Protein AF-A0A8T5S1M2-F1 (afdb_monomer)

Structure (mmCIF, N/CA/C/O backbone):
data_AF-A0A8T5S1M2-F1
#
_entry.id   AF-A0A8T5S1M2-F1
#
loop_
_atom_site.group_PDB
_atom_site.id
_atom_site.type_symbol
_atom_site.label_atom_id
_atom_site.label_alt_id
_atom_site.label_comp_id
_atom_site.label_asym_id
_atom_site.label_entity_id
_atom_site.label_seq_id
_atom_site.pdbx_PDB_ins_code
_atom_site.Cartn_x
_atom_site.Cartn_y
_atom_site.Cartn_z
_atom_site.occupancy
_atom_site.B_iso_or_equiv
_atom_site.auth_seq_id
_atom_site.auth_comp_id
_atom_site.auth_asym_id
_atom_site.auth_atom_id
_atom_site.pdbx_PDB_model_num
ATOM 1 N N . MET A 1 1 ? 18.682 -3.026 -27.001 1.00 58.00 1 MET A N 1
ATOM 2 C CA . MET A 1 1 ? 18.441 -1.895 -26.076 1.00 58.00 1 MET A CA 1
ATOM 3 C C . MET A 1 1 ? 16.951 -1.744 -25.766 1.00 58.00 1 MET A C 1
ATOM 5 O O . MET A 1 1 ? 16.574 -2.068 -24.651 1.00 58.00 1 MET A O 1
ATOM 9 N N . LYS A 1 2 ? 16.099 -1.459 -26.763 1.00 61.47 2 LYS A N 1
ATOM 10 C CA . LYS A 1 2 ? 14.628 -1.307 -26.649 1.00 61.47 2 LYS A CA 1
ATOM 11 C C . LYS A 1 2 ? 13.895 -2.387 -25.824 1.00 61.47 2 LYS A C 1
ATOM 13 O O . LYS A 1 2 ? 13.108 -2.088 -24.935 1.00 61.47 2 LYS A O 1
ATOM 18 N N . ARG A 1 3 ? 14.213 -3.672 -26.053 1.00 65.25 3 ARG A N 1
ATOM 19 C CA . ARG A 1 3 ? 13.602 -4.808 -25.326 1.00 65.25 3 ARG A CA 1
ATOM 20 C C . ARG A 1 3 ? 13.943 -4.832 -23.828 1.00 65.25 3 ARG A C 1
ATOM 22 O O . ARG A 1 3 ? 13.109 -5.239 -23.032 1.00 65.25 3 ARG A O 1
ATOM 29 N N . LYS A 1 4 ? 15.149 -4.397 -23.441 1.00 69.75 4 LYS A N 1
ATOM 30 C CA . LYS A 1 4 ? 15.598 -4.392 -22.036 1.00 69.75 4 LYS A CA 1
ATOM 31 C C . LYS A 1 4 ? 14.865 -3.316 -21.234 1.00 69.75 4 LYS A C 1
ATOM 33 O O . LYS A 1 4 ? 14.499 -3.558 -20.090 1.00 69.75 4 LYS A O 1
ATOM 38 N N . THR A 1 5 ? 14.586 -2.173 -21.853 1.00 68.38 5 THR A N 1
ATOM 39 C CA . THR A 1 5 ? 13.802 -1.117 -21.212 1.00 68.38 5 THR A CA 1
ATOM 40 C C . THR A 1 5 ? 12.328 -1.466 -21.119 1.00 68.38 5 THR A C 1
ATOM 42 O O . THR A 1 5 ? 11.741 -1.258 -20.065 1.00 68.38 5 THR A O 1
ATOM 45 N N . ALA A 1 6 ? 11.733 -2.055 -22.158 1.00 70.44 6 ALA A N 1
ATOM 46 C CA . ALA A 1 6 ? 10.343 -2.506 -22.083 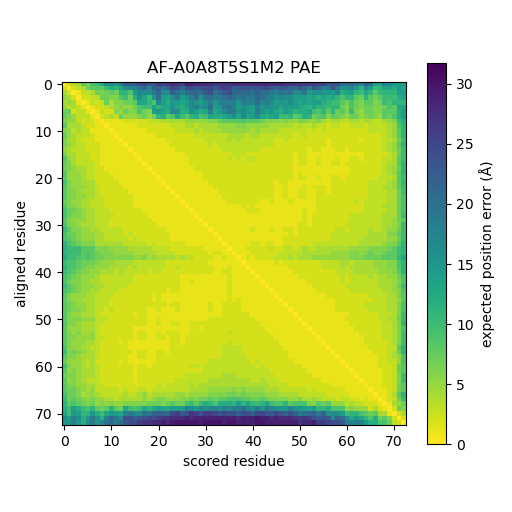1.00 70.44 6 ALA A CA 1
ATOM 47 C C . ALA A 1 6 ? 10.123 -3.505 -20.927 1.00 70.44 6 ALA A C 1
ATOM 49 O O . ALA A 1 6 ? 9.141 -3.396 -20.197 1.00 70.44 6 ALA A O 1
ATOM 50 N N . VAL A 1 7 ? 11.071 -4.428 -20.715 1.00 71.62 7 VAL A N 1
ATOM 51 C CA . VAL A 1 7 ? 11.056 -5.361 -19.572 1.00 71.62 7 VAL A CA 1
ATOM 52 C C . VAL A 1 7 ? 11.170 -4.610 -18.239 1.00 71.62 7 VAL A C 1
ATOM 54 O O . VAL A 1 7 ? 10.372 -4.847 -17.341 1.00 71.62 7 VAL A O 1
ATOM 57 N N . ASN A 1 8 ? 12.080 -3.640 -18.134 1.00 83.31 8 ASN A N 1
ATOM 58 C CA . ASN A 1 8 ? 12.269 -2.830 -16.925 1.00 83.31 8 ASN A CA 1
ATOM 59 C C . ASN A 1 8 ? 11.033 -1.965 -16.587 1.00 83.31 8 ASN A C 1
ATOM 61 O O . ASN A 1 8 ? 10.622 -1.865 -15.432 1.00 83.31 8 ASN A O 1
ATOM 65 N N . ALA A 1 9 ? 10.399 -1.363 -17.596 1.00 85.06 9 ALA A N 1
ATOM 66 C CA . ALA A 1 9 ? 9.162 -0.607 -17.427 1.00 85.06 9 ALA A CA 1
ATOM 67 C C . ALA A 1 9 ? 8.018 -1.512 -16.952 1.00 85.06 9 ALA A C 1
ATOM 69 O O . ALA A 1 9 ? 7.322 -1.157 -16.003 1.00 85.06 9 ALA A O 1
ATOM 70 N N . LEU A 1 10 ? 7.873 -2.704 -17.544 1.00 89.31 10 LEU A N 1
ATOM 71 C CA . LEU A 1 10 ? 6.867 -3.682 -17.132 1.00 89.31 10 LEU A CA 1
ATOM 72 C C . LEU A 1 10 ? 7.070 -4.135 -15.680 1.00 89.31 10 LEU A C 1
ATOM 74 O O . LEU A 1 10 ? 6.120 -4.120 -14.902 1.00 89.31 10 LEU A O 1
ATOM 78 N N . GLU A 1 11 ? 8.297 -4.482 -15.289 1.00 92.62 11 GLU A N 1
ATOM 79 C CA . GLU A 1 11 ? 8.630 -4.871 -13.910 1.00 92.62 11 GLU A CA 1
ATOM 80 C C . GLU A 1 11 ? 8.278 -3.764 -12.905 1.00 92.62 11 GLU A C 1
ATOM 82 O O . GLU A 1 11 ? 7.661 -4.021 -11.867 1.00 92.62 11 GLU A O 1
ATOM 87 N N . LYS A 1 12 ? 8.608 -2.508 -13.229 1.00 92.81 12 LYS A N 1
ATOM 88 C CA . LYS A 1 12 ? 8.247 -1.351 -12.399 1.00 92.81 12 LYS A CA 1
ATOM 89 C C . LYS A 1 12 ? 6.737 -1.133 -12.338 1.00 92.81 12 LYS A C 1
ATOM 91 O O . LYS A 1 12 ? 6.225 -0.828 -11.264 1.00 92.81 12 LYS A O 1
ATOM 96 N N . SER A 1 13 ? 6.016 -1.312 -13.443 1.00 94.50 13 SER A N 1
ATOM 97 C CA . SER A 1 13 ? 4.553 -1.215 -13.473 1.00 94.50 13 SER A CA 1
ATOM 98 C C . SER A 1 13 ? 3.885 -2.301 -12.629 1.00 94.50 13 SER A C 1
ATOM 100 O O . SER A 1 13 ? 2.939 -2.003 -11.902 1.00 94.50 13 SER A O 1
ATOM 102 N N . VAL A 1 14 ? 4.398 -3.535 -12.657 1.00 96.69 14 VAL A N 1
ATOM 103 C CA . VAL A 1 14 ? 3.925 -4.617 -11.778 1.00 96.69 14 VAL A CA 1
ATOM 104 C C . VAL A 1 14 ? 4.158 -4.250 -10.315 1.00 96.69 14 VAL A C 1
ATOM 106 O O . VAL A 1 14 ? 3.236 -4.347 -9.505 1.00 96.69 14 VAL A O 1
ATOM 109 N N . LYS A 1 15 ? 5.351 -3.752 -9.974 1.00 96.62 15 LYS A N 1
ATOM 110 C CA . LYS A 1 15 ? 5.656 -3.312 -8.608 1.00 96.62 15 LYS A CA 1
ATOM 111 C C . LYS A 1 15 ? 4.755 -2.160 -8.152 1.00 96.62 15 LYS A C 1
ATOM 113 O O . LYS A 1 15 ? 4.271 -2.172 -7.027 1.00 96.62 15 LYS A O 1
ATOM 118 N N . HIS A 1 16 ? 4.475 -1.197 -9.028 1.00 97.44 16 HIS A N 1
ATOM 119 C CA . HIS A 1 16 ? 3.517 -0.127 -8.753 1.00 97.44 16 HIS A CA 1
ATOM 120 C C . HIS A 1 16 ? 2.123 -0.689 -8.448 1.00 97.44 16 HIS A C 1
ATOM 122 O O . HIS A 1 16 ? 1.509 -0.306 -7.456 1.00 97.44 16 HIS A O 1
ATOM 128 N N . ALA A 1 17 ? 1.631 -1.630 -9.259 1.00 97.50 17 ALA A N 1
ATOM 129 C CA . ALA A 1 17 ? 0.332 -2.261 -9.032 1.00 97.50 17 ALA A CA 1
AT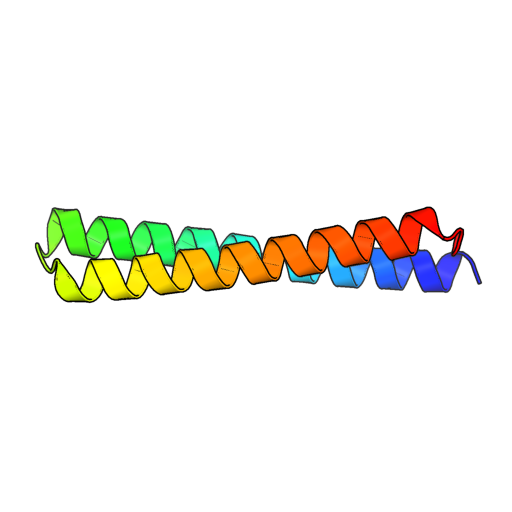OM 130 C C . ALA A 1 17 ? 0.266 -3.010 -7.688 1.00 97.50 17 ALA A C 1
ATOM 132 O O . ALA A 1 17 ? -0.756 -2.945 -7.008 1.00 97.50 17 ALA A O 1
ATOM 133 N N . GLN A 1 18 ? 1.354 -3.666 -7.274 1.00 98.19 18 GLN A N 1
ATOM 134 C CA . GLN A 1 18 ? 1.447 -4.324 -5.965 1.00 98.19 18 GLN A CA 1
ATOM 135 C C . GLN A 1 18 ? 1.339 -3.325 -4.803 1.00 98.19 18 GLN A C 1
ATOM 137 O O . GLN A 1 18 ? 0.582 -3.574 -3.866 1.00 98.19 18 GLN A O 1
ATOM 142 N N . ILE A 1 19 ? 2.029 -2.180 -4.887 1.00 97.81 19 ILE A N 1
ATOM 143 C CA . ILE A 1 19 ? 1.956 -1.118 -3.866 1.00 97.81 19 ILE A CA 1
ATOM 144 C C . ILE A 1 19 ? 0.532 -0.553 -3.787 1.00 97.81 19 ILE A C 1
ATOM 146 O O . ILE A 1 19 ? -0.020 -0.416 -2.699 1.00 97.81 19 ILE A O 1
ATOM 150 N N . VAL A 1 20 ? -0.107 -0.290 -4.931 1.00 98.00 20 VAL A N 1
ATOM 151 C CA . VAL A 1 20 ? -1.497 0.197 -4.958 1.00 98.00 20 VAL A CA 1
ATOM 152 C C . VAL A 1 20 ? -2.460 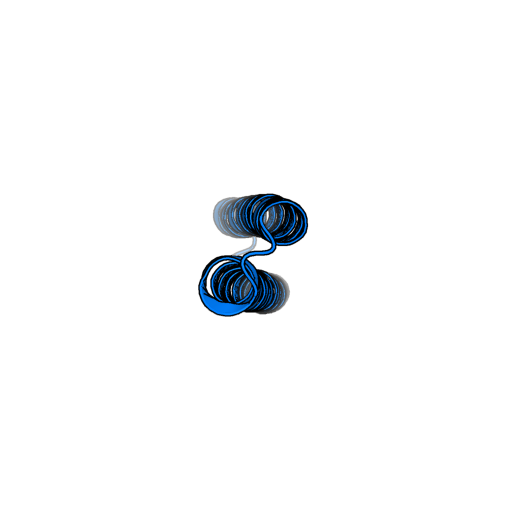-0.838 -4.374 1.00 98.00 20 VAL A C 1
ATOM 154 O O . VAL A 1 20 ? -3.347 -0.485 -3.601 1.00 98.00 20 VAL A O 1
ATOM 157 N N . GLN A 1 21 ? -2.279 -2.125 -4.678 1.00 98.31 21 GLN A N 1
ATOM 158 C CA . GLN A 1 21 ? -3.090 -3.185 -4.076 1.00 98.31 21 GLN A CA 1
ATOM 159 C C . GLN A 1 21 ? -2.926 -3.219 -2.550 1.00 98.31 21 GLN A C 1
ATOM 161 O O . GLN A 1 21 ? -3.893 -3.441 -1.822 1.00 98.31 21 GLN A O 1
ATOM 166 N 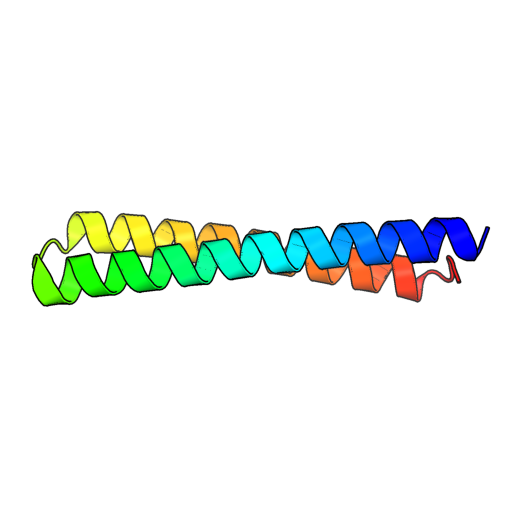N . GLU A 1 22 ? -1.708 -3.019 -2.051 1.00 97.94 22 GLU A N 1
ATOM 167 C CA . GLU A 1 22 ? -1.440 -2.937 -0.619 1.00 97.94 22 GLU A CA 1
ATOM 168 C C . GLU A 1 22 ? -2.070 -1.702 0.028 1.00 97.94 22 GLU A C 1
ATOM 170 O O . GLU A 1 22 ? -2.634 -1.815 1.116 1.00 97.94 22 GLU A O 1
ATOM 175 N N . CYS A 1 23 ? -2.048 -0.564 -0.663 1.00 98.19 23 CYS A N 1
ATOM 176 C CA . CYS A 1 23 ? -2.718 0.666 -0.253 1.00 98.19 23 CYS A CA 1
ATOM 177 C C . CYS A 1 23 ? -4.230 0.438 -0.077 1.00 98.19 23 CYS A C 1
ATOM 179 O O . CYS A 1 23 ? -4.779 0.709 0.990 1.00 98.19 23 CYS A O 1
ATOM 181 N N . VAL A 1 24 ? -4.887 -0.183 -1.064 1.00 98.12 24 VAL A N 1
ATOM 182 C CA . VAL A 1 24 ? -6.322 -0.515 -0.990 1.00 98.12 24 VAL A CA 1
ATOM 183 C C . VAL A 1 24 ? -6.626 -1.482 0.159 1.00 98.12 24 VAL A C 1
ATOM 185 O O . VAL A 1 24 ? -7.614 -1.295 0.866 1.00 98.12 24 VAL A O 1
ATOM 188 N N . ARG A 1 25 ? -5.770 -2.488 0.394 1.00 98.31 25 ARG A N 1
ATOM 189 C CA . ARG A 1 25 ? -5.927 -3.412 1.532 1.00 98.31 25 ARG A CA 1
ATOM 190 C C . ARG A 1 25 ? -5.850 -2.686 2.876 1.00 98.31 25 ARG A C 1
ATOM 192 O O . ARG A 1 25 ? -6.675 -2.947 3.745 1.00 98.31 25 ARG A O 1
ATOM 199 N N . HIS A 1 26 ? -4.891 -1.778 3.049 1.00 98.06 26 HIS A N 1
ATOM 200 C CA . HIS A 1 26 ? -4.770 -0.998 4.284 1.00 98.06 26 HIS A CA 1
ATOM 201 C C . HIS A 1 26 ? -5.950 -0.048 4.484 1.00 98.06 26 HIS A C 1
ATOM 203 O O . HIS A 1 26 ? -6.414 0.099 5.613 1.00 98.06 26 HIS A O 1
ATOM 209 N N . LEU A 1 27 ? -6.468 0.543 3.403 1.00 98.50 27 LEU A N 1
ATOM 210 C CA . LEU A 1 27 ? -7.657 1.386 3.464 1.00 98.50 27 LEU A CA 1
ATOM 211 C C . LEU A 1 27 ? -8.890 0.592 3.906 1.00 98.50 27 LEU A C 1
ATOM 213 O O . LEU A 1 27 ? -9.594 1.043 4.805 1.00 98.50 27 LEU A O 1
ATOM 217 N N . ASP A 1 28 ? -9.134 -0.589 3.328 1.00 98.56 28 ASP A N 1
ATOM 218 C CA . ASP A 1 28 ? -10.252 -1.445 3.745 1.00 98.56 28 ASP A CA 1
ATOM 219 C C . ASP A 1 28 ? -10.140 -1.801 5.231 1.00 98.56 28 ASP A C 1
ATOM 221 O O . ASP A 1 28 ? -11.059 -1.522 5.997 1.00 98.56 28 ASP A O 1
ATOM 225 N N . VAL A 1 29 ? -8.981 -2.300 5.677 1.00 98.38 29 VAL A N 1
ATOM 226 C CA . VAL A 1 29 ? -8.764 -2.630 7.096 1.00 98.38 29 VAL A CA 1
ATOM 227 C C . VAL A 1 29 ? -8.958 -1.400 7.990 1.00 98.38 29 VAL A C 1
ATOM 229 O O . VAL A 1 29 ? -9.646 -1.498 9.002 1.00 98.38 29 VAL A O 1
ATOM 232 N N . GLY A 1 30 ? -8.427 -0.234 7.607 1.00 98.50 30 GLY A N 1
ATOM 233 C CA . GLY A 1 30 ? -8.604 1.017 8.350 1.00 98.50 30 GLY A CA 1
ATOM 234 C C . GLY A 1 30 ? -10.070 1.426 8.488 1.00 98.50 30 GLY A C 1
ATOM 235 O O . GLY A 1 30 ? -10.511 1.788 9.580 1.00 98.50 30 GLY A O 1
ATOM 236 N N . LEU A 1 31 ? -10.853 1.295 7.414 1.00 98.56 31 LEU A N 1
ATOM 237 C CA . LEU A 1 31 ? -12.292 1.559 7.433 1.00 98.56 31 LEU A CA 1
ATOM 238 C C . LEU A 1 31 ? -13.044 0.561 8.319 1.00 98.56 31 LEU A C 1
ATOM 240 O O . LEU A 1 31 ? -13.914 0.978 9.084 1.00 98.56 31 LEU A O 1
ATOM 244 N N . GLN A 1 32 ? -12.711 -0.734 8.267 1.00 98.44 32 GLN A N 1
ATOM 245 C CA . GLN A 1 32 ? -13.316 -1.731 9.158 1.00 98.44 32 GLN A CA 1
ATOM 246 C C . GLN A 1 32 ? -12.998 -1.421 10.628 1.00 98.44 32 GLN A C 1
ATOM 248 O O . GLN A 1 32 ? -13.909 -1.401 11.452 1.00 98.44 32 GLN A O 1
ATOM 253 N N . THR A 1 33 ? -11.741 -1.107 10.949 1.00 98.31 33 THR A N 1
ATOM 254 C CA . THR A 1 33 ? -11.308 -0.759 12.311 1.00 98.31 33 THR A CA 1
ATOM 255 C C . THR A 1 33 ? -12.012 0.498 12.834 1.00 98.31 33 THR A C 1
ATOM 257 O O . THR A 1 33 ? -12.492 0.513 13.967 1.00 98.31 33 THR A O 1
ATOM 260 N N . LEU A 1 34 ? -12.190 1.527 12.000 1.00 98.38 34 LEU A N 1
ATOM 261 C CA . LEU A 1 34 ? -12.925 2.734 12.386 1.00 98.38 34 LEU A CA 1
ATOM 2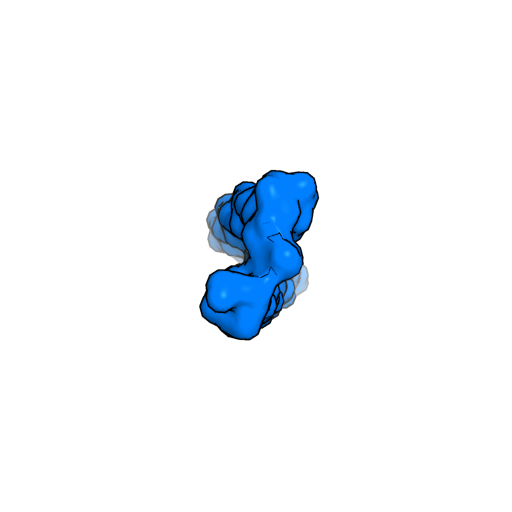62 C C . LEU A 1 34 ? -14.433 2.479 12.564 1.00 98.38 34 LEU A C 1
ATOM 264 O O . LEU A 1 34 ? -15.058 2.961 13.513 1.00 98.38 34 LEU A O 1
ATOM 268 N N . LEU A 1 35 ? -15.054 1.761 11.624 1.00 98.12 35 LEU A N 1
ATOM 269 C CA . LEU A 1 35 ? -16.513 1.661 11.540 1.00 98.12 35 LEU A CA 1
ATOM 270 C C . LEU A 1 35 ? -17.105 0.515 12.361 1.00 98.12 35 LEU A C 1
ATOM 272 O O . LEU A 1 35 ? -18.232 0.648 12.839 1.00 98.12 35 LEU A O 1
ATOM 276 N N . LYS A 1 36 ? -16.385 -0.597 12.511 1.00 97.56 36 LYS A N 1
ATOM 277 C CA . LYS A 1 36 ? -16.838 -1.760 13.282 1.00 97.56 36 LYS A CA 1
ATOM 278 C C . LYS A 1 36 ? -16.253 -1.745 14.682 1.00 97.56 36 LYS A C 1
ATOM 280 O O . LYS A 1 36 ? -17.012 -1.777 15.645 1.00 97.56 36 LYS A O 1
ATOM 285 N N . ASP A 1 37 ? -14.932 -1.625 14.778 1.00 97.25 37 ASP A N 1
ATOM 286 C CA . ASP A 1 37 ? -14.230 -1.755 16.059 1.00 97.25 37 ASP A CA 1
ATOM 287 C C . ASP A 1 37 ? -14.237 -0.443 16.860 1.00 97.25 37 ASP A C 1
ATOM 289 O O . ASP A 1 37 ? -13.994 -0.456 18.064 1.00 97.25 37 ASP A O 1
ATOM 293 N N . ARG A 1 38 ? -14.560 0.688 16.206 1.00 97.31 38 ARG A N 1
ATOM 294 C CA . ARG A 1 38 ? -14.547 2.051 16.780 1.00 97.31 38 ARG A CA 1
ATOM 295 C C . ARG A 1 38 ? -13.180 2.463 17.337 1.00 97.31 38 ARG A C 1
ATOM 297 O O . ARG A 1 38 ? -13.096 3.382 18.149 1.00 97.31 38 ARG A O 1
ATOM 304 N N . ASP A 1 39 ? -12.116 1.821 16.866 1.00 98.12 39 ASP A N 1
ATOM 305 C CA . ASP A 1 39 ? -10.745 2.101 17.279 1.00 98.12 39 ASP A CA 1
ATOM 306 C C . ASP A 1 39 ? -10.155 3.208 16.394 1.00 98.12 39 ASP A C 1
ATOM 308 O O . ASP A 1 39 ? -9.618 2.979 15.305 1.00 98.12 39 ASP A O 1
ATOM 312 N N . VAL A 1 40 ? -10.333 4.447 16.853 1.00 97.88 40 VAL A N 1
ATOM 313 C CA . VAL A 1 40 ? -9.930 5.650 16.115 1.00 97.88 40 VAL A CA 1
ATOM 314 C C . VAL A 1 40 ? -8.411 5.733 15.980 1.00 97.88 40 VAL A C 1
ATOM 316 O O . VAL A 1 40 ? -7.922 6.023 14.889 1.00 97.88 40 VAL A O 1
ATOM 319 N N . GLU A 1 41 ? -7.665 5.450 17.046 1.00 98.12 41 GLU A N 1
ATOM 320 C CA . GLU A 1 41 ? -6.205 5.578 17.064 1.00 98.12 41 GLU A CA 1
ATOM 321 C C . GLU A 1 41 ? -5.560 4.600 16.078 1.00 98.12 41 GLU A C 1
ATOM 323 O O . GLU A 1 41 ? -4.812 5.009 15.186 1.00 98.12 41 GLU A O 1
ATOM 328 N N . LYS A 1 42 ? -5.958 3.326 16.126 1.00 97.62 42 LYS A N 1
ATOM 329 C CA . LYS A 1 42 ? -5.463 2.319 15.186 1.00 97.62 42 LYS A CA 1
ATOM 330 C C . LYS A 1 42 ? -5.892 2.595 13.747 1.00 97.62 42 LYS A C 1
ATOM 332 O O . LYS A 1 42 ? -5.118 2.363 12.817 1.00 97.62 42 LYS A O 1
ATOM 337 N N . SER A 1 43 ? -7.110 3.101 13.534 1.00 98.31 43 SER A N 1
ATOM 338 C CA . SER A 1 43 ? -7.547 3.492 12.188 1.00 98.31 43 SER A CA 1
ATOM 339 C C . SER A 1 43 ? -6.701 4.637 11.624 1.00 98.31 43 SER A C 1
ATOM 341 O O . SER A 1 43 ? -6.327 4.600 10.453 1.00 98.31 43 SER A O 1
ATOM 343 N N . HIS A 1 44 ? -6.309 5.598 12.464 1.00 98.25 44 HIS A N 1
ATOM 344 C CA . HIS A 1 44 ? -5.440 6.701 12.073 1.00 98.25 44 HIS A CA 1
ATOM 345 C C . HIS A 1 44 ? -4.044 6.205 11.669 1.00 98.25 44 HIS A C 1
ATOM 347 O O . HIS A 1 44 ? -3.512 6.635 10.646 1.00 98.25 44 HIS A O 1
ATOM 353 N N . GLU A 1 45 ? -3.468 5.243 12.397 1.00 98.31 45 GLU A N 1
ATOM 354 C CA . GLU A 1 45 ? -2.206 4.605 11.995 1.00 98.31 45 GLU A CA 1
ATOM 355 C C . GLU A 1 45 ? -2.312 3.884 10.643 1.00 98.31 45 GLU A C 1
ATOM 357 O O . GLU A 1 45 ? -1.393 3.942 9.822 1.00 98.31 45 GLU A O 1
ATOM 362 N N . LEU A 1 46 ? -3.432 3.199 10.390 1.00 98.31 46 LEU A N 1
ATOM 363 C CA . LEU A 1 46 ? -3.681 2.512 9.121 1.00 98.31 46 LEU A CA 1
ATOM 364 C C . LEU A 1 46 ? -3.828 3.503 7.963 1.00 98.31 46 LEU A C 1
ATOM 366 O O . LEU A 1 46 ? -3.260 3.268 6.897 1.00 98.31 46 LEU A O 1
ATOM 370 N N . PHE A 1 47 ? -4.507 4.631 8.170 1.00 98.50 47 PHE A N 1
ATOM 371 C CA . PHE A 1 47 ? -4.597 5.691 7.164 1.00 98.50 47 PHE A CA 1
ATOM 372 C C . PHE A 1 47 ? -3.250 6.373 6.923 1.00 98.50 47 PHE A C 1
ATOM 374 O O . PHE A 1 47 ? -2.892 6.623 5.777 1.00 98.50 47 PHE A O 1
ATOM 381 N N . HIS A 1 48 ? -2.425 6.549 7.955 1.00 98.31 48 HIS A N 1
ATOM 382 C CA . HIS A 1 48 ? -1.068 7.044 7.745 1.00 98.31 48 HIS A CA 1
ATOM 383 C C . HIS A 1 48 ? -0.226 6.088 6.879 1.00 98.31 48 HIS A C 1
ATOM 385 O O . HIS A 1 48 ? 0.546 6.526 6.026 1.00 98.31 48 HIS A O 1
ATOM 391 N N . LYS A 1 49 ? -0.399 4.767 7.035 1.00 97.88 49 LYS A N 1
ATOM 392 C CA . LYS A 1 49 ? 0.236 3.777 6.144 1.00 97.88 49 LYS A CA 1
ATOM 393 C C . LYS A 1 49 ? -0.275 3.883 4.706 1.00 97.88 49 LYS A C 1
ATOM 395 O O . LYS A 1 49 ? 0.523 3.738 3.782 1.00 97.88 49 LYS A O 1
ATOM 400 N N . VAL A 1 50 ? -1.567 4.158 4.511 1.00 98.50 50 VAL A N 1
ATOM 401 C CA . VAL A 1 50 ? -2.152 4.436 3.186 1.00 98.50 50 VAL A CA 1
ATOM 402 C C . VAL A 1 50 ? -1.451 5.631 2.531 1.00 98.50 50 VAL A C 1
ATOM 404 O O . VAL A 1 50 ? -1.011 5.504 1.390 1.00 98.50 50 VAL A O 1
ATOM 407 N N . ASP A 1 51 ? -1.245 6.732 3.259 1.00 98.31 51 ASP A N 1
ATOM 408 C CA . ASP A 1 51 ? -0.542 7.920 2.744 1.00 98.31 51 ASP A CA 1
ATOM 409 C C . ASP A 1 51 ? 0.915 7.620 2.360 1.00 98.31 51 ASP A C 1
ATOM 411 O O . ASP A 1 51 ? 1.431 8.101 1.348 1.00 98.31 51 ASP A O 1
ATOM 415 N N . VAL A 1 52 ? 1.612 6.810 3.165 1.00 98.19 52 VAL A N 1
ATOM 416 C CA . VAL A 1 52 ? 2.985 6.382 2.859 1.00 98.19 52 VAL A CA 1
ATOM 417 C C . VAL A 1 52 ? 3.022 5.560 1.568 1.00 98.19 52 VAL A C 1
ATOM 419 O O . VAL A 1 52 ? 3.841 5.846 0.695 1.00 98.19 52 VAL A O 1
ATOM 422 N N . LEU A 1 53 ? 2.116 4.590 1.419 1.00 98.00 53 LEU A N 1
ATOM 423 C CA . LEU A 1 53 ? 2.039 3.734 0.233 1.00 98.00 53 LEU A CA 1
ATOM 424 C C . LEU A 1 53 ? 1.639 4.514 -1.027 1.00 98.00 53 LEU A C 1
ATOM 426 O O . LEU A 1 53 ? 2.175 4.245 -2.102 1.00 98.00 53 LEU A O 1
ATOM 430 N N . GLU A 1 54 ? 0.725 5.482 -0.914 1.00 97.69 54 GLU A N 1
ATOM 431 C CA . GLU A 1 54 ? 0.337 6.367 -2.021 1.00 97.69 54 GLU A CA 1
ATOM 432 C C . GLU A 1 54 ? 1.540 7.161 -2.533 1.00 97.69 54 GLU A C 1
ATOM 434 O O . GLU A 1 54 ? 1.837 7.134 -3.730 1.00 97.69 54 GLU A O 1
ATOM 439 N N . ARG A 1 55 ? 2.303 7.766 -1.619 1.00 98.12 55 ARG A N 1
ATOM 440 C CA . ARG A 1 55 ? 3.508 8.522 -1.961 1.00 98.12 55 ARG A CA 1
ATOM 441 C C . ARG A 1 55 ? 4.563 7.647 -2.634 1.00 98.12 55 ARG A C 1
ATOM 443 O O . ARG A 1 55 ? 5.200 8.079 -3.598 1.00 98.12 55 ARG A O 1
ATOM 450 N N . ASP A 1 56 ? 4.752 6.418 -2.162 1.00 97.50 56 ASP A N 1
ATOM 451 C CA . ASP A 1 56 ? 5.684 5.469 -2.776 1.00 97.50 56 ASP A CA 1
ATOM 452 C C . ASP A 1 56 ? 5.229 5.041 -4.178 1.00 97.50 56 ASP A C 1
ATOM 454 O O . ASP A 1 56 ? 6.048 4.960 -5.105 1.00 97.50 56 ASP A O 1
ATOM 458 N N . ALA A 1 57 ? 3.923 4.828 -4.366 1.00 97.06 57 ALA A N 1
ATOM 459 C CA . ALA A 1 57 ? 3.343 4.556 -5.673 1.00 97.06 57 ALA A CA 1
ATOM 460 C C . ALA A 1 57 ? 3.537 5.745 -6.629 1.00 97.06 57 ALA A C 1
ATOM 462 O O . ALA A 1 57 ? 4.014 5.546 -7.750 1.00 97.06 57 ALA A O 1
ATOM 463 N N . ASP A 1 58 ? 3.269 6.982 -6.197 1.00 97.81 58 ASP A N 1
ATOM 464 C CA . ASP A 1 58 ? 3.457 8.170 -7.039 1.00 97.81 58 ASP A CA 1
ATOM 465 C C . ASP A 1 58 ? 4.929 8.378 -7.423 1.00 97.81 58 ASP A C 1
ATOM 467 O O . ASP A 1 58 ? 5.246 8.623 -8.591 1.00 97.81 58 ASP A O 1
ATOM 471 N N . ASN A 1 59 ? 5.857 8.189 -6.481 1.00 97.12 59 ASN A N 1
ATOM 472 C CA . ASN A 1 59 ? 7.292 8.245 -6.760 1.00 97.12 59 ASN A CA 1
ATOM 473 C C . ASN A 1 59 ? 7.703 7.229 -7.837 1.00 97.12 59 ASN A C 1
ATOM 475 O O . ASN A 1 59 ? 8.436 7.562 -8.778 1.00 97.12 59 ASN A O 1
ATOM 479 N N . LEU A 1 60 ? 7.206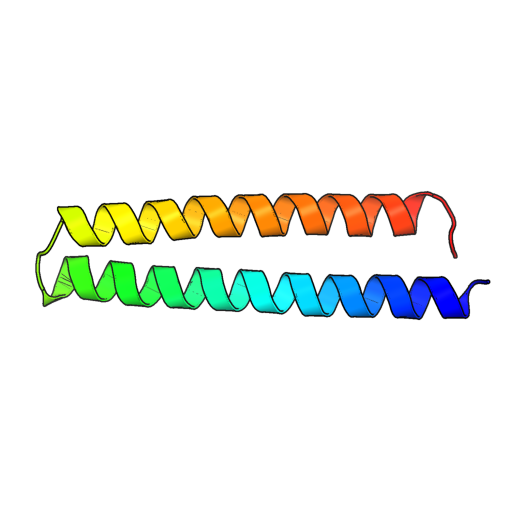 5.991 -7.744 1.00 95.88 60 LEU A N 1
ATOM 480 C CA . LEU A 1 60 ? 7.476 4.958 -8.741 1.00 95.88 60 LEU A CA 1
ATOM 481 C C . LEU A 1 60 ? 6.824 5.286 -10.091 1.00 95.88 60 LEU A C 1
ATOM 483 O O . LEU A 1 60 ? 7.463 5.113 -11.130 1.00 95.88 60 LEU A O 1
ATOM 487 N N . ARG A 1 61 ? 5.600 5.824 -10.093 1.00 95.25 61 ARG A N 1
ATOM 488 C CA . ARG A 1 61 ? 4.901 6.288 -11.299 1.00 95.25 61 ARG A CA 1
ATOM 489 C C . ARG A 1 61 ? 5.702 7.362 -12.032 1.00 95.25 61 ARG A C 1
ATOM 491 O O . ARG A 1 61 ? 5.920 7.242 -13.238 1.00 95.25 61 ARG A O 1
ATOM 498 N N . ARG A 1 62 ? 6.192 8.380 -11.315 1.00 94.81 62 ARG A N 1
ATOM 499 C CA . ARG A 1 62 ? 7.041 9.445 -11.881 1.00 94.81 62 ARG A CA 1
ATOM 500 C C . ARG A 1 62 ? 8.342 8.887 -12.451 1.00 94.81 62 ARG A C 1
ATOM 502 O O . ARG A 1 62 ? 8.775 9.317 -13.518 1.00 94.81 62 ARG A O 1
ATOM 509 N N . LYS A 1 63 ? 8.943 7.898 -11.783 1.00 91.00 63 LYS A N 1
ATOM 510 C CA . LYS A 1 63 ? 10.143 7.213 -12.281 1.00 91.00 63 LYS A CA 1
ATOM 511 C C . LYS A 1 63 ? 9.873 6.469 -13.589 1.00 91.00 63 LYS A C 1
ATOM 513 O O . LYS A 1 63 ? 10.612 6.669 -14.544 1.00 91.00 63 LYS A O 1
ATOM 518 N N . ILE A 1 64 ? 8.788 5.692 -13.662 1.00 90.44 64 ILE A N 1
ATOM 519 C CA . ILE A 1 64 ? 8.368 5.005 -14.896 1.00 90.44 64 ILE A CA 1
ATOM 520 C C . ILE A 1 64 ? 8.183 6.016 -16.035 1.00 90.44 64 ILE A C 1
ATOM 522 O O . ILE A 1 64 ? 8.724 5.820 -17.120 1.00 90.44 64 ILE A O 1
ATOM 526 N N . GLN A 1 65 ? 7.475 7.124 -15.787 1.00 90.19 65 GLN A N 1
ATOM 527 C CA . GLN A 1 65 ? 7.274 8.173 -16.794 1.00 90.19 65 GLN A CA 1
ATOM 528 C C . GLN A 1 65 ? 8.593 8.806 -17.249 1.00 90.19 65 GLN A C 1
ATOM 530 O O . GLN A 1 65 ? 8.776 9.035 -18.445 1.00 90.19 65 GLN A O 1
ATOM 535 N N . SER A 1 66 ? 9.520 9.067 -16.322 1.00 88.25 66 SER A N 1
ATOM 536 C CA . SER A 1 66 ? 10.840 9.619 -16.645 1.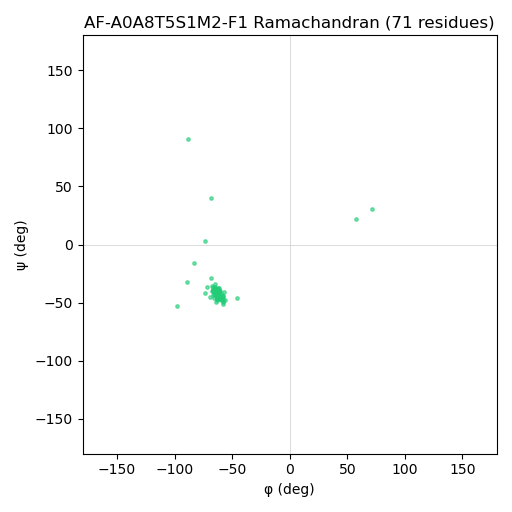00 88.25 66 SER A CA 1
ATOM 537 C C . SER A 1 66 ? 11.655 8.669 -17.521 1.00 88.25 66 SER A C 1
ATOM 539 O O . SER A 1 66 ? 12.228 9.104 -18.518 1.00 88.25 66 SER A O 1
ATOM 541 N N . ASP A 1 67 ? 11.670 7.381 -17.177 1.00 84.06 67 ASP A N 1
ATOM 542 C CA . ASP A 1 67 ? 12.4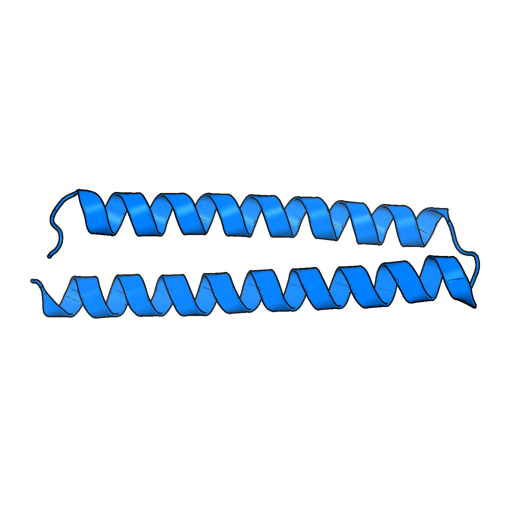24 6.358 -17.903 1.00 84.06 67 ASP A CA 1
ATOM 543 C C . ASP A 1 67 ? 11.875 6.166 -19.328 1.00 84.06 67 ASP A C 1
ATOM 545 O O . ASP A 1 67 ? 12.645 6.089 -20.284 1.00 84.06 67 ASP A O 1
ATOM 549 N N . ILE A 1 68 ? 10.545 6.189 -19.491 1.00 82.94 68 ILE A N 1
ATOM 550 C CA . ILE A 1 68 ? 9.888 6.143 -20.808 1.00 82.94 68 ILE A CA 1
ATOM 551 C C . ILE A 1 68 ? 10.201 7.410 -21.623 1.00 82.94 68 ILE A C 1
ATOM 553 O O . ILE A 1 68 ? 10.550 7.321 -22.800 1.00 82.94 68 ILE A O 1
ATOM 557 N N . SER A 1 69 ? 10.103 8.594 -21.008 1.00 81.38 69 SER A N 1
ATOM 558 C CA . SER A 1 69 ? 10.259 9.886 -21.700 1.00 81.38 69 SER A CA 1
ATOM 559 C C . SER A 1 69 ? 11.686 10.156 -22.183 1.00 81.38 69 SER A C 1
ATOM 561 O O . SER A 1 69 ? 11.874 10.844 -23.181 1.00 81.38 69 SER A O 1
ATOM 563 N N . LYS A 1 70 ? 12.707 9.617 -21.505 1.00 79.69 70 LYS A N 1
ATOM 564 C CA . LYS A 1 70 ? 14.124 9.797 -21.874 1.00 79.69 70 LYS A CA 1
ATOM 565 C C . LYS A 1 70 ? 14.563 9.005 -23.111 1.00 79.69 70 LYS A C 1
ATOM 567 O O . LYS A 1 70 ? 15.737 9.060 -23.466 1.00 79.69 70 LYS A O 1
ATOM 572 N N . GLY A 1 71 ? 13.664 8.289 -23.786 1.00 58.50 71 GLY A N 1
ATOM 573 C CA . GLY A 1 71 ? 14.021 7.581 -25.014 1.00 58.50 71 GLY A CA 1
ATOM 574 C C . GLY A 1 71 ? 14.908 6.360 -24.772 1.00 58.50 71 GLY A C 1
ATOM 575 O O . GLY A 1 71 ? 15.646 5.947 -25.663 1.00 58.50 71 GLY A O 1
ATOM 576 N N . GLU A 1 72 ? 14.772 5.701 -23.621 1.00 50.94 72 GLU A N 1
ATOM 577 C CA . GLU A 1 72 ? 15.072 4.272 -23.512 1.00 50.94 72 GLU A CA 1
ATOM 578 C C . GLU A 1 72 ? 14.033 3.423 -24.314 1.00 50.94 72 GLU A C 1
ATOM 580 O O . GLU A 1 72 ? 13.578 2.366 -23.889 1.00 50.94 72 GLU A O 1
ATOM 585 N N . LEU A 1 73 ? 13.624 3.880 -25.502 1.00 45.16 73 LEU A N 1
ATOM 586 C CA . LEU A 1 73 ? 12.612 3.271 -26.373 1.00 45.16 73 LEU A CA 1
ATOM 587 C C . LEU A 1 73 ? 13.218 2.674 -27.631 1.00 45.16 73 LEU A C 1
ATOM 589 O O . LEU A 1 73 ? 14.173 3.219 -28.225 1.00 45.16 73 LEU A O 1
#

Solvent-accessible surface area (backbone atoms only — not comparable to full-atom values): 3755 Å² total; per-residue (Å²): 109,46,69,61,38,54,51,52,49,49,54,50,52,53,53,38,51,52,37,49,53,51,25,53,51,34,46,52,52,19,50,47,33,39,73,72,70,61,38,57,69,64,18,50,56,28,47,53,50,26,54,54,34,49,53,52,32,51,54,50,50,54,48,49,52,50,52,59,70,71,58,58,96

Secondary structure (DSSP, 8-state):
-HHHHHHHHHHHHHHHHHHHHHHHHHHHHHHHIIIII--HHHHHHHHHHHHHHHHHHHHHHHHHHHHHHTT--

Sequence (73 aa):
MKRKTAVNALEKSVKHAQIVQECVRHLDVGLQTLLKDRDVEKSHELFHKVDVLERDADNLRRKIQSDISKGEL

pLDDT: mean 90.93, std 12.77, range [45.16, 98.56]

Foldseek 3Di:
DLVVLVVVLVVLVVVLVVLVVVLVVLLVVLCCCCPPVVPPPVSVVSVVSSVVSVVVSVVSVVVSVVSVVVPSD

Radius of gyration: 16.5 Å; Cα cont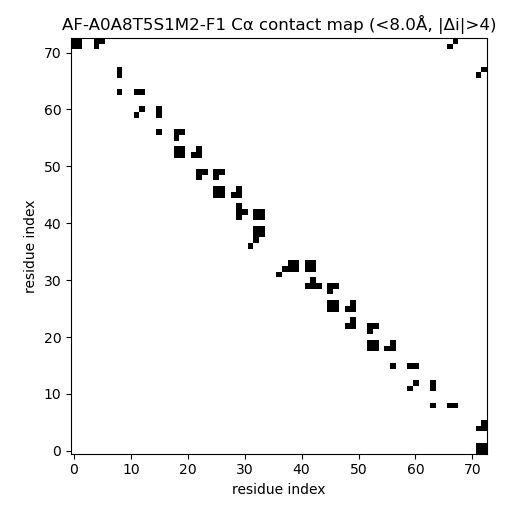acts (8 Å, |Δi|>4): 56; chains: 1; bounding box: 35×15×44 Å

Nearest PDB structures (foldseek):
  8cwy-assembly1_H  TM=9.079E-01  e=8.069E-01  synthetic construct
  8cwy-assembly1_L  TM=9.090E-01  e=8.069E-01  synthetic construct
  8cwy-assembly1_B  TM=9.089E-01  e=9.118E-01  synthetic construct
  8cwy-assembly1_F  TM=9.088E-01  e=9.118E-01  synthetic construct
  8cwy-assembly1_R  TM=9.092E-01  e=9.692E-01  synthetic construct

Mean predicted aligned error: 4.76 Å